Protein AF-A0A552AYK9-F1 (afdb_monomer_lite)

Radius of gyration: 13.11 Å; chains: 1; bounding box: 29×28×32 Å

Secondary structure (DSSP, 8-state):
-HHHHHHTTTT-EETTEEEEEEEEEETTEEEEEEEEEETTEEEEEEEEEE-S---HHHHHHHHHHTT---TTSPPP-------

Structure (mmCIF, N/CA/C/O backbone):
data_AF-A0A552AYK9-F1
#
_entry.id   AF-A0A552AYK9-F1
#
loop_
_atom_site.group_PDB
_atom_site.id
_atom_site.type_symbol
_atom_site.label_atom_id
_atom_site.label_alt_id
_atom_site.label_comp_id
_atom_site.label_asym_id
_atom_site.label_entity_id
_atom_site.label_seq_id
_atom_site.pdbx_PDB_ins_code
_atom_site.Cartn_x
_atom_site.Cartn_y
_atom_site.Cartn_z
_atom_site.occupancy
_atom_site.B_iso_or_equiv
_atom_site.auth_seq_id
_atom_site.auth_comp_id
_atom_site.auth_asym_id
_atom_site.auth_atom_id
_atom_site.pdbx_PDB_model_num
ATOM 1 N N . MET A 1 1 ? 13.282 -13.815 -6.294 1.00 79.38 1 MET A N 1
ATOM 2 C CA . MET A 1 1 ? 14.064 -13.140 -5.232 1.00 79.38 1 MET A CA 1
ATOM 3 C C . MET A 1 1 ? 13.258 -12.005 -4.608 1.00 79.38 1 MET A C 1
ATOM 5 O O . MET A 1 1 ? 13.066 -12.032 -3.401 1.00 79.38 1 MET A O 1
ATOM 9 N N . LEU A 1 2 ? 12.699 -11.091 -5.415 1.00 87.81 2 LEU A N 1
ATOM 10 C CA . LEU A 1 2 ? 11.851 -9.992 -4.935 1.00 87.81 2 LEU A CA 1
ATOM 11 C C . LEU A 1 2 ? 10.622 -10.453 -4.130 1.00 87.81 2 LEU A C 1
ATOM 13 O O . LEU A 1 2 ? 10.407 -9.940 -3.041 1.00 87.81 2 LEU A O 1
ATOM 17 N N . ASP A 1 3 ? 9.867 -11.454 -4.594 1.00 91.88 3 ASP A N 1
ATOM 18 C CA . ASP A 1 3 ? 8.720 -12.009 -3.851 1.00 91.88 3 ASP A CA 1
ATOM 19 C C . ASP A 1 3 ? 9.085 -12.465 -2.441 1.00 91.88 3 ASP A C 1
ATOM 21 O O . ASP A 1 3 ? 8.374 -12.176 -1.484 1.00 91.88 3 ASP A O 1
AT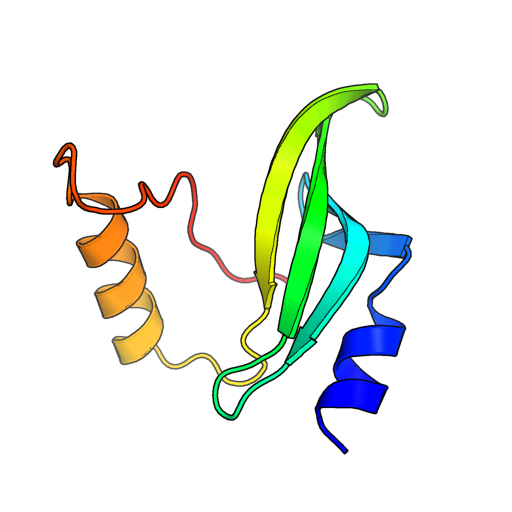OM 25 N N . GLN A 1 4 ? 10.213 -13.166 -2.305 1.00 92.44 4 GLN A N 1
ATOM 26 C CA . GLN A 1 4 ? 10.666 -13.659 -1.013 1.00 92.44 4 GLN A CA 1
ATOM 27 C C . GLN A 1 4 ? 11.077 -12.499 -0.107 1.00 92.44 4 GLN A C 1
ATOM 29 O O . GLN A 1 4 ? 10.693 -12.501 1.056 1.00 92.44 4 GLN A O 1
ATOM 34 N N . MET A 1 5 ? 11.772 -11.488 -0.644 1.00 92.00 5 MET A N 1
ATOM 35 C CA . MET A 1 5 ? 12.097 -10.267 0.099 1.00 92.00 5 MET A CA 1
ATOM 36 C C . MET A 1 5 ? 10.842 -9.526 0.566 1.00 92.00 5 MET A C 1
ATOM 38 O O . MET A 1 5 ? 10.736 -9.186 1.739 1.00 92.00 5 MET A O 1
ATOM 42 N N . MET A 1 6 ? 9.871 -9.324 -0.328 1.00 95.06 6 MET A N 1
ATOM 43 C CA . MET A 1 6 ? 8.617 -8.640 -0.010 1.00 95.06 6 MET A CA 1
ATOM 44 C C . MET A 1 6 ? 7.820 -9.406 1.039 1.00 95.06 6 MET A C 1
ATOM 46 O O . MET A 1 6 ? 7.317 -8.816 1.989 1.00 95.06 6 MET A O 1
ATOM 50 N N . LYS A 1 7 ? 7.771 -10.734 0.942 1.00 96.12 7 LYS A N 1
ATOM 51 C CA . LYS A 1 7 ? 7.080 -11.560 1.929 1.00 96.12 7 LYS A CA 1
ATOM 52 C C . LYS A 1 7 ? 7.656 -11.423 3.346 1.00 96.12 7 LYS A C 1
ATOM 54 O O . LYS A 1 7 ? 6.906 -11.590 4.299 1.00 96.12 7 LYS A O 1
ATOM 59 N N . MET A 1 8 ? 8.936 -11.066 3.513 1.00 95.44 8 MET A N 1
ATOM 60 C CA . MET A 1 8 ? 9.520 -10.804 4.843 1.00 95.44 8 MET A CA 1
ATOM 61 C C . MET A 1 8 ? 8.982 -9.526 5.505 1.00 95.44 8 MET A C 1
ATOM 63 O O . MET A 1 8 ? 9.128 -9.369 6.715 1.00 95.44 8 MET A O 1
ATOM 67 N N . LEU A 1 9 ? 8.377 -8.616 4.734 1.00 95.62 9 LEU A N 1
ATOM 68 C CA . LEU A 1 9 ? 7.740 -7.405 5.258 1.00 95.62 9 LEU A CA 1
ATOM 69 C C . LEU A 1 9 ? 6.328 -7.672 5.801 1.00 95.62 9 LEU A C 1
ATOM 71 O O . LEU A 1 9 ? 5.768 -6.820 6.488 1.00 95.62 9 LEU A O 1
ATOM 75 N N . GLU A 1 10 ? 5.742 -8.840 5.521 1.00 97.81 10 GLU A N 1
ATOM 76 C CA . GLU A 1 10 ? 4.448 -9.225 6.085 1.00 97.81 10 GLU A CA 1
ATOM 77 C C . GLU A 1 10 ? 4.510 -9.235 7.623 1.00 97.81 10 GLU A C 1
ATOM 79 O O . GLU A 1 10 ? 5.440 -9.754 8.236 1.00 97.81 10 GLU A O 1
ATOM 84 N N . GLY A 1 11 ? 3.515 -8.619 8.254 1.00 97.25 11 GLY A N 1
ATOM 85 C CA . GLY A 1 11 ? 3.416 -8.408 9.694 1.00 97.25 11 GLY A CA 1
ATOM 86 C C . GLY A 1 11 ? 4.155 -7.174 10.220 1.00 97.25 11 GLY A C 1
ATOM 87 O O . GLY A 1 11 ? 3.886 -6.773 11.355 1.00 97.25 11 GLY A O 1
ATOM 88 N N . GLN A 1 12 ? 5.037 -6.552 9.431 1.00 96.44 12 GLN A N 1
ATOM 89 C CA . GLN A 1 12 ? 5.771 -5.355 9.847 1.00 96.44 12 GLN A CA 1
ATOM 90 C C . GLN A 1 12 ? 4.889 -4.103 9.808 1.00 96.44 12 GLN A C 1
ATOM 92 O O . GLN A 1 12 ? 3.876 -4.043 9.106 1.00 96.44 12 GLN A O 1
ATOM 97 N N . GLN A 1 13 ? 5.291 -3.085 10.568 1.00 95.06 13 GLN A N 1
ATOM 98 C CA . GLN A 1 13 ? 4.670 -1.768 10.537 1.00 95.06 13 GLN A CA 1
ATOM 99 C C . GLN A 1 13 ? 5.589 -0.777 9.821 1.00 95.06 13 GLN A C 1
ATOM 101 O O . GLN A 1 13 ? 6.755 -0.652 10.183 1.00 95.06 13 GLN A O 1
ATOM 106 N N . ILE A 1 14 ? 5.046 -0.060 8.837 1.00 93.38 14 ILE A N 1
ATOM 107 C CA . ILE A 1 14 ? 5.721 1.016 8.108 1.00 93.38 14 ILE A CA 1
ATOM 108 C C . ILE A 1 14 ? 4.918 2.311 8.255 1.00 93.38 14 ILE A C 1
ATOM 110 O O . ILE A 1 14 ? 3.777 2.429 7.804 1.00 93.38 14 ILE A O 1
ATOM 114 N N . GLY A 1 15 ? 5.490 3.287 8.963 1.00 92.31 15 GLY A N 1
ATOM 115 C CA . GLY A 1 15 ? 4.756 4.487 9.369 1.00 92.31 15 GLY A CA 1
ATOM 116 C C . GLY A 1 15 ? 3.455 4.128 10.114 1.00 92.31 15 GLY A C 1
ATOM 117 O O . GLY A 1 15 ? 3.502 3.370 11.091 1.00 92.31 15 GLY A O 1
ATOM 118 N N . PRO A 1 16 ? 2.287 4.640 9.680 1.00 94.69 16 PRO A N 1
ATOM 119 C CA . PRO A 1 16 ? 1.007 4.298 10.289 1.00 94.69 16 PRO A CA 1
ATOM 120 C C . PRO A 1 16 ? 0.430 2.966 9.785 1.00 94.69 16 PRO A C 1
ATOM 122 O O . PRO A 1 16 ? -0.625 2.574 10.258 1.00 94.69 16 PRO A O 1
ATOM 125 N N . TYR A 1 17 ? 1.057 2.257 8.843 1.00 97.00 17 TYR A N 1
ATOM 126 C CA . TYR A 1 17 ? 0.453 1.080 8.212 1.00 97.00 17 TYR A CA 1
ATOM 127 C C . TYR A 1 17 ? 1.053 -0.228 8.720 1.00 97.00 17 TYR A C 1
ATOM 129 O O . TYR A 1 17 ? 2.267 -0.409 8.701 1.00 97.00 17 TYR A O 1
ATOM 137 N N . ARG A 1 18 ? 0.209 -1.184 9.107 1.00 97.62 18 ARG A N 1
ATOM 138 C CA . ARG A 1 18 ? 0.607 -2.568 9.392 1.00 97.62 18 ARG A CA 1
ATOM 139 C C . ARG A 1 18 ? 0.376 -3.438 8.159 1.00 97.62 18 ARG A C 1
ATOM 141 O O . ARG A 1 18 ? -0.754 -3.555 7.696 1.00 97.62 18 ARG A O 1
ATOM 148 N N . LEU A 1 19 ? 1.425 -4.073 7.641 1.00 98.00 19 LEU A N 1
ATOM 149 C CA . LEU A 1 19 ? 1.382 -4.905 6.434 1.00 98.00 19 LEU A CA 1
ATOM 150 C C . LEU A 1 19 ? 0.825 -6.302 6.741 1.00 98.00 19 LEU A C 1
ATOM 152 O O . LEU A 1 19 ? 1.574 -7.255 6.903 1.00 98.00 19 LEU A O 1
ATOM 156 N N . ASN A 1 20 ? -0.493 -6.443 6.848 1.00 98.25 20 ASN A N 1
ATOM 157 C CA . ASN A 1 20 ? -1.139 -7.666 7.339 1.00 98.25 20 ASN A CA 1
ATOM 158 C C . ASN A 1 20 ? -0.876 -8.917 6.491 1.00 98.25 20 ASN A C 1
ATOM 160 O O . ASN A 1 20 ? -0.676 -9.993 7.047 1.00 98.25 20 ASN A O 1
ATOM 164 N N . LYS A 1 21 ? -0.938 -8.797 5.160 1.00 98.44 21 LYS A N 1
ATOM 165 C CA . LYS A 1 21 ? -0.783 -9.936 4.246 1.00 98.44 21 LYS A CA 1
ATOM 166 C C . LYS A 1 21 ? -0.160 -9.509 2.924 1.00 98.44 21 LYS A C 1
ATOM 168 O O . LYS A 1 21 ? -0.672 -8.610 2.261 1.00 98.44 21 LYS A O 1
ATOM 173 N N . PHE A 1 22 ? 0.887 -10.198 2.496 1.00 98.19 22 PHE A N 1
ATOM 174 C CA . PHE A 1 22 ? 1.465 -10.073 1.168 1.00 98.19 22 PHE A CA 1
ATOM 175 C C . PHE A 1 22 ? 0.523 -10.680 0.120 1.00 98.19 22 PHE A C 1
ATOM 177 O O . PHE A 1 22 ? 0.083 -11.826 0.237 1.00 98.19 22 PHE A O 1
ATOM 184 N N . LEU A 1 23 ? 0.192 -9.897 -0.907 1.00 97.81 23 LEU A N 1
ATOM 185 C CA . LEU A 1 23 ? -0.730 -10.298 -1.973 1.00 97.81 23 LEU A CA 1
ATOM 186 C C . LEU A 1 23 ? 0.003 -10.775 -3.228 1.00 97.81 23 LEU A C 1
ATOM 188 O O . LEU A 1 23 ? -0.505 -11.631 -3.947 1.00 97.81 23 LEU A O 1
ATOM 192 N N . GLY A 1 24 ? 1.191 -10.234 -3.485 1.00 96.56 24 GLY A N 1
ATOM 193 C CA . GLY A 1 24 ? 2.017 -10.596 -4.629 1.00 96.56 24 GLY A CA 1
ATOM 194 C C . GLY A 1 24 ? 3.013 -9.500 -4.980 1.00 96.56 24 GLY A C 1
ATOM 195 O O . GLY A 1 24 ? 2.904 -8.365 -4.509 1.00 96.56 24 GLY A O 1
ATOM 196 N N . ALA A 1 25 ? 3.991 -9.837 -5.813 1.00 95.75 25 ALA A N 1
ATOM 197 C CA . ALA A 1 25 ? 4.958 -8.886 -6.338 1.00 95.75 25 ALA A CA 1
ATOM 198 C C . ALA A 1 25 ? 5.045 -8.972 -7.864 1.00 95.75 25 ALA A C 1
ATOM 200 O O . ALA A 1 25 ? 4.692 -9.971 -8.487 1.00 95.75 25 ALA A O 1
ATOM 201 N N . GLY A 1 26 ? 5.507 -7.878 -8.461 1.00 89.62 26 GLY A N 1
ATOM 202 C CA . GLY A 1 26 ? 5.898 -7.800 -9.864 1.00 89.62 26 GLY A CA 1
ATOM 203 C C . GLY A 1 26 ? 7.206 -7.025 -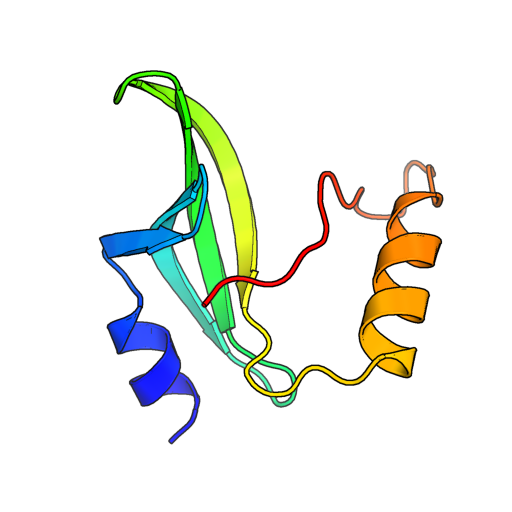9.994 1.00 89.62 26 GLY A C 1
ATOM 204 O O . GLY A 1 26 ? 7.809 -6.654 -8.989 1.00 89.62 26 GLY A O 1
ATOM 205 N N . GLY A 1 27 ? 7.624 -6.705 -11.221 1.00 86.00 27 GLY A N 1
ATOM 206 C CA . GLY A 1 27 ? 8.906 -6.023 -11.483 1.00 86.00 27 GLY A CA 1
ATOM 207 C C . GLY A 1 27 ? 9.100 -4.660 -10.796 1.00 86.00 27 GLY A C 1
ATOM 208 O O . GLY A 1 27 ? 10.204 -4.137 -10.789 1.00 86.00 27 GLY A O 1
ATOM 209 N N . PHE A 1 28 ? 8.050 -4.099 -10.190 1.00 85.56 28 PHE A N 1
ATOM 210 C CA . PHE A 1 28 ? 8.047 -2.779 -9.555 1.00 85.56 28 PHE A CA 1
ATOM 211 C C . PHE A 1 28 ? 7.822 -2.823 -8.037 1.00 85.56 28 PHE A C 1
ATOM 213 O O . PHE A 1 28 ? 7.541 -1.786 -7.444 1.00 85.56 28 PHE A O 1
ATOM 220 N N . GLY A 1 29 ? 7.875 -4.002 -7.410 1.00 92.75 29 GLY A N 1
ATOM 221 C CA . GLY A 1 29 ? 7.711 -4.154 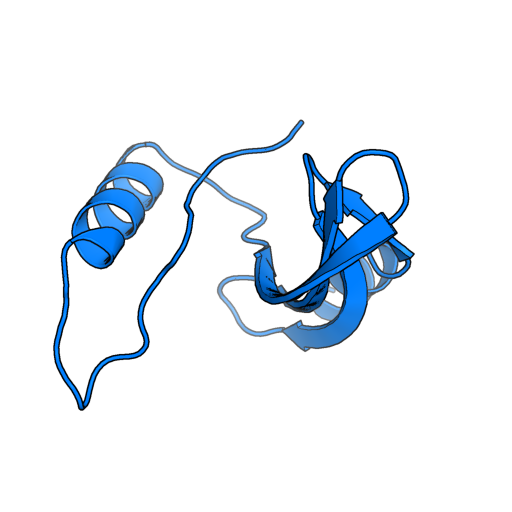-5.963 1.00 92.75 29 GLY A CA 1
ATOM 222 C C . GLY A 1 29 ? 6.558 -5.066 -5.545 1.00 92.75 29 GLY A C 1
ATOM 223 O O . GLY A 1 29 ? 5.980 -5.778 -6.370 1.00 92.75 29 GLY A O 1
ATOM 224 N N . GLY A 1 30 ? 6.251 -5.055 -4.248 1.00 95.88 30 GLY A N 1
ATOM 225 C CA . GLY A 1 30 ? 5.262 -5.927 -3.610 1.00 95.88 30 GLY A CA 1
ATOM 226 C C . GLY A 1 30 ? 4.012 -5.180 -3.161 1.00 95.88 30 GLY A C 1
ATOM 227 O O . GLY A 1 30 ? 4.099 -4.037 -2.724 1.00 95.88 30 GLY A O 1
ATOM 228 N N . VAL A 1 31 ? 2.850 -5.825 -3.255 1.00 97.25 31 VAL A N 1
ATOM 229 C CA . VAL A 1 31 ? 1.566 -5.292 -2.782 1.00 97.25 31 VAL A CA 1
ATOM 230 C C . VAL A 1 31 ? 1.107 -6.063 -1.551 1.00 97.25 31 VAL A C 1
ATOM 232 O O . VAL A 1 31 ? 1.180 -7.293 -1.507 1.00 97.25 31 VAL A O 1
ATOM 235 N N . PHE A 1 32 ? 0.600 -5.332 -0.566 1.00 98.44 32 PHE A N 1
ATOM 236 C CA . PHE A 1 32 ? 0.134 -5.850 0.710 1.00 98.44 32 PHE A CA 1
ATOM 237 C C . PHE A 1 32 ? -1.296 -5.391 0.976 1.00 98.44 32 PHE A C 1
ATOM 239 O O . PHE A 1 32 ? -1.643 -4.239 0.717 1.00 98.44 32 PHE A O 1
ATOM 246 N N . HIS A 1 33 ? -2.097 -6.286 1.542 1.00 98.44 33 HIS A N 1
ATOM 247 C CA . HIS A 1 33 ? -3.272 -5.922 2.318 1.00 98.44 33 HIS A CA 1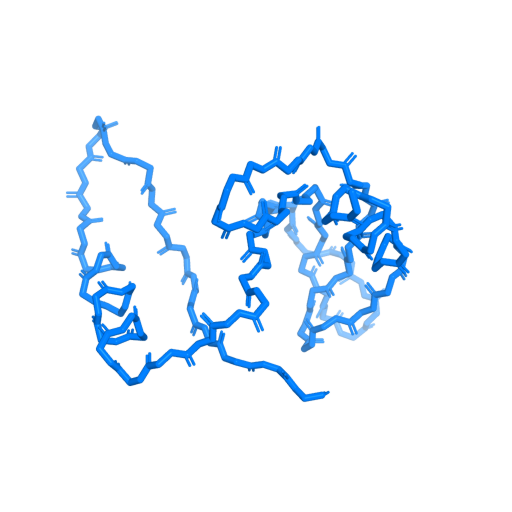
ATOM 248 C C . HIS A 1 33 ? -2.791 -5.441 3.686 1.00 98.44 33 HIS A C 1
ATOM 250 O O . HIS A 1 33 ? -2.037 -6.156 4.353 1.00 98.44 33 HIS A O 1
ATOM 256 N N . ALA A 1 34 ? -3.185 -4.238 4.084 1.00 98.38 34 ALA A N 1
ATOM 257 C CA . ALA A 1 34 ? -2.655 -3.556 5.252 1.00 98.38 34 ALA A CA 1
ATOM 258 C C . ALA A 1 34 ? -3.749 -2.805 6.015 1.00 98.38 34 ALA A C 1
ATOM 260 O O . ALA A 1 34 ? -4.771 -2.439 5.443 1.00 98.38 34 ALA A O 1
ATOM 261 N N . SER A 1 35 ? -3.493 -2.526 7.290 1.00 98.00 35 SER A N 1
ATOM 262 C CA . SER A 1 35 ? -4.329 -1.647 8.109 1.00 98.00 35 SER A CA 1
ATOM 263 C C . SER A 1 35 ? -3.612 -0.327 8.345 1.00 98.00 35 SER A C 1
ATOM 265 O O . SER A 1 35 ? -2.446 -0.329 8.737 1.00 98.00 35 SER A O 1
ATOM 267 N N . GLU A 1 36 ? -4.303 0.793 8.183 1.00 97.06 36 GLU A N 1
ATOM 268 C CA . GLU A 1 36 ? -3.900 2.055 8.797 1.00 97.06 36 GLU A CA 1
ATOM 269 C C . GLU A 1 36 ? -4.190 2.003 10.302 1.00 97.06 36 GLU A C 1
ATOM 271 O O . GLU A 1 36 ? -5.289 1.648 10.730 1.00 97.06 36 GLU A O 1
ATOM 276 N N . MET A 1 37 ? -3.190 2.346 11.107 1.00 96.44 37 MET A N 1
ATOM 277 C CA . MET A 1 37 ? -3.176 2.219 12.556 1.00 96.44 37 MET A CA 1
ATOM 278 C C . MET A 1 37 ? -3.117 3.601 13.207 1.00 96.44 37 MET A C 1
ATOM 280 O O . MET A 1 37 ? -2.185 4.374 12.988 1.00 96.44 37 MET A O 1
ATOM 284 N N . VAL A 1 38 ? -4.060 3.879 14.105 1.00 94.88 38 VAL A N 1
ATOM 285 C CA . VAL A 1 38 ? -4.051 5.067 14.968 1.00 94.88 38 VAL A CA 1
ATOM 286 C C . VAL A 1 38 ? -4.099 4.603 16.417 1.00 94.88 38 VAL A C 1
ATOM 288 O O . VAL A 1 38 ? -5.042 3.931 16.827 1.00 94.88 38 VAL A O 1
ATOM 291 N N . ARG A 1 39 ? -3.075 4.948 17.211 1.00 91.38 39 ARG A N 1
ATOM 292 C CA . ARG A 1 39 ? -2.959 4.543 18.631 1.00 91.38 39 ARG A CA 1
ATOM 293 C C . ARG A 1 39 ? -3.159 3.027 18.845 1.00 91.38 39 ARG A C 1
ATOM 295 O O . ARG A 1 39 ? -3.833 2.624 19.786 1.00 91.38 39 ARG A O 1
ATOM 302 N N . ASN A 1 40 ? -2.568 2.204 17.974 1.00 88.06 40 ASN A N 1
ATOM 303 C CA . ASN A 1 40 ? -2.682 0.735 17.943 1.00 88.06 40 ASN A CA 1
ATOM 304 C C . ASN A 1 40 ? -4.068 0.164 17.591 1.00 88.06 40 ASN A C 1
ATOM 306 O O . ASN A 1 40 ? -4.269 -1.044 17.701 1.00 88.06 40 ASN A O 1
ATOM 310 N N . THR A 1 41 ? -4.988 0.987 17.093 1.00 92.75 41 THR A N 1
ATOM 311 C CA . THR A 1 41 ? -6.285 0.541 16.571 1.00 92.75 41 THR A CA 1
ATOM 312 C C . THR A 1 41 ? -6.293 0.652 15.049 1.00 92.75 41 THR A C 1
ATOM 314 O O . THR A 1 41 ? -5.903 1.694 14.521 1.00 92.75 41 THR A O 1
ATOM 317 N N . SER A 1 42 ? -6.734 -0.400 14.346 1.00 94.31 42 SER A N 1
ATOM 318 C CA . SER A 1 42 ? -6.977 -0.326 12.896 1.00 94.31 42 SER A CA 1
ATOM 319 C C . SER A 1 42 ? -8.172 0.587 12.628 1.00 94.31 42 SER A C 1
ATOM 321 O O . SER A 1 42 ? -9.233 0.410 13.230 1.00 94.31 42 SER A O 1
ATOM 323 N N . VAL A 1 43 ? -7.988 1.574 11.753 1.00 95.56 43 VAL A N 1
ATOM 324 C CA . VAL A 1 43 ? -9.034 2.538 11.374 1.00 95.56 43 VAL A CA 1
ATOM 325 C C . VAL A 1 43 ? -9.493 2.377 9.928 1.00 95.56 43 VAL A C 1
ATOM 327 O O . VAL A 1 43 ? -10.613 2.768 9.605 1.00 95.56 43 VAL A O 1
ATOM 330 N N . GLN A 1 44 ? -8.661 1.789 9.065 1.00 95.50 44 GLN A N 1
ATOM 331 C CA . GLN A 1 44 ? -8.969 1.594 7.653 1.00 95.50 44 GLN A CA 1
ATOM 332 C C . GLN A 1 44 ? -8.130 0.453 7.067 1.00 95.50 44 GLN A C 1
ATOM 334 O O . GLN A 1 44 ? -6.922 0.402 7.283 1.00 95.50 44 GLN A O 1
ATOM 339 N N . GLU A 1 45 ? -8.744 -0.421 6.267 1.00 97.44 45 GLU A N 1
ATOM 340 C CA . GLU A 1 45 ? -7.997 -1.370 5.433 1.00 97.44 45 GLU A CA 1
ATOM 341 C C . GLU A 1 45 ? -7.598 -0.711 4.107 1.00 97.44 45 GLU A C 1
ATOM 343 O O . GLU A 1 45 ? -8.401 -0.038 3.452 1.00 97.44 45 GLU A O 1
ATOM 348 N N . VAL A 1 46 ? -6.347 -0.912 3.703 1.00 97.12 46 VAL A N 1
ATOM 349 C CA . VAL A 1 46 ? -5.731 -0.299 2.526 1.00 97.12 46 VAL A CA 1
ATOM 350 C C . VAL A 1 46 ? -4.853 -1.301 1.779 1.00 97.12 46 VAL A C 1
ATOM 352 O O . VAL A 1 46 ? -4.370 -2.290 2.334 1.00 97.12 46 VAL A O 1
ATOM 355 N N . ALA A 1 47 ? -4.612 -1.026 0.499 1.00 97.62 47 ALA A N 1
ATOM 356 C CA . ALA A 1 47 ? -3.548 -1.677 -0.250 1.00 97.62 47 ALA A CA 1
ATOM 357 C C . ALA A 1 47 ? -2.289 -0.805 -0.195 1.00 97.62 47 ALA A C 1
ATOM 359 O O . ALA A 1 47 ? -2.339 0.370 -0.558 1.00 97.62 47 ALA A O 1
ATOM 360 N N . ILE A 1 48 ? -1.158 -1.381 0.214 1.00 96.88 48 ILE A N 1
ATOM 361 C CA . ILE A 1 48 ? 0.142 -0.702 0.195 1.00 96.88 48 ILE A CA 1
ATOM 362 C C . ILE A 1 48 ? 1.045 -1.384 -0.821 1.00 96.88 48 ILE A C 1
ATOM 364 O O . ILE A 1 48 ? 1.251 -2.595 -0.760 1.00 96.88 48 ILE A O 1
ATOM 368 N N . LYS A 1 49 ? 1.598 -0.605 -1.754 1.00 95.50 49 LYS A N 1
ATOM 369 C CA . LYS A 1 49 ? 2.624 -1.069 -2.688 1.00 95.50 49 LYS A CA 1
ATOM 370 C C . LYS A 1 49 ? 3.990 -0.577 -2.222 1.00 95.50 49 LYS A C 1
ATOM 372 O O . LYS A 1 49 ? 4.258 0.619 -2.272 1.00 95.50 49 LYS A O 1
ATOM 377 N N . VAL A 1 50 ? 4.844 -1.501 -1.795 1.00 94.38 50 VAL A N 1
ATOM 378 C CA . VAL A 1 50 ? 6.233 -1.225 -1.412 1.00 94.38 50 VAL A CA 1
ATOM 379 C C . VAL A 1 50 ? 7.115 -1.329 -2.648 1.00 94.38 50 VAL A C 1
ATOM 381 O O . VAL A 1 50 ? 7.132 -2.362 -3.323 1.00 94.38 50 VAL A O 1
ATOM 384 N N . ILE A 1 51 ? 7.859 -0.263 -2.929 1.00 91.69 51 ILE A N 1
ATOM 385 C CA . ILE A 1 51 ? 8.776 -0.157 -4.064 1.00 91.69 51 ILE A CA 1
ATOM 386 C C . ILE A 1 51 ? 10.199 -0.091 -3.482 1.00 91.69 51 ILE A C 1
ATOM 388 O O . ILE A 1 51 ? 10.484 0.846 -2.746 1.00 91.69 51 ILE A O 1
ATOM 392 N N . PRO A 1 52 ? 11.077 -1.074 -3.755 1.00 85.75 52 PRO A N 1
ATOM 393 C CA . PRO A 1 52 ? 12.385 -1.186 -3.095 1.00 85.75 52 PRO A CA 1
ATOM 394 C C . PRO A 1 52 ? 13.420 -0.167 -3.593 1.00 85.75 52 PRO A C 1
ATOM 396 O O . PRO A 1 52 ? 14.404 0.084 -2.910 1.00 85.75 52 PRO A O 1
ATOM 399 N N . GLU A 1 53 ? 13.207 0.409 -4.777 1.00 79.19 53 GLU A N 1
ATOM 400 C CA . GLU A 1 53 ? 14.069 1.437 -5.360 1.00 79.19 53 GLU A CA 1
ATOM 401 C C . GLU A 1 53 ? 13.251 2.706 -5.599 1.00 79.19 53 GLU A C 1
ATOM 403 O O . GLU A 1 53 ? 12.483 2.782 -6.573 1.00 79.19 53 GLU A O 1
ATOM 408 N N . SER A 1 54 ? 13.426 3.700 -4.730 1.00 70.38 54 SER A N 1
ATOM 409 C CA . SER A 1 54 ? 12.945 5.056 -4.965 1.00 70.38 54 SER A CA 1
ATOM 410 C C . SER A 1 54 ? 14.014 5.880 -5.687 1.00 70.38 54 SER A C 1
ATOM 412 O O . SER A 1 54 ? 15.216 5.729 -5.484 1.00 70.38 54 SER A O 1
ATOM 414 N N . SER A 1 55 ? 13.550 6.729 -6.594 1.00 78.38 55 SER A N 1
ATOM 415 C CA . SER A 1 55 ? 14.293 7.876 -7.103 1.00 78.38 55 SER A CA 1
ATOM 416 C C . SER A 1 55 ? 13.373 9.083 -6.989 1.00 78.38 55 SER A C 1
ATOM 418 O O . SER A 1 55 ? 12.146 8.916 -6.991 1.00 78.38 55 SER A O 1
ATOM 420 N N . ASP A 1 56 ? 13.940 10.285 -6.929 1.00 83.06 56 ASP A N 1
ATOM 421 C CA . ASP A 1 56 ? 13.155 11.520 -6.839 1.00 83.06 56 ASP A CA 1
ATOM 422 C C . ASP A 1 56 ? 12.112 11.607 -7.965 1.00 83.06 56 ASP A C 1
ATOM 424 O O . ASP A 1 56 ? 10.948 11.913 -7.713 1.00 83.06 56 ASP A O 1
ATOM 428 N N . ASP A 1 57 ? 12.483 11.212 -9.186 1.00 85.31 57 ASP A N 1
ATOM 429 C CA . ASP A 1 57 ? 11.574 11.174 -10.338 1.00 85.31 57 ASP A CA 1
ATOM 430 C C . ASP A 1 57 ? 10.354 10.267 -10.099 1.00 85.31 57 ASP A C 1
ATOM 432 O O . ASP A 1 57 ? 9.218 10.662 -10.375 1.00 85.31 57 ASP A O 1
ATOM 436 N N . LYS A 1 58 ? 10.559 9.071 -9.526 1.00 83.56 58 LYS A N 1
ATOM 437 C CA . LYS A 1 58 ? 9.467 8.136 -9.199 1.00 83.56 58 LYS A CA 1
ATOM 438 C C . LYS A 1 58 ? 8.568 8.695 -8.097 1.00 83.56 58 LYS A C 1
ATOM 440 O O . LYS A 1 58 ? 7.350 8.535 -8.156 1.00 83.56 58 LYS A O 1
ATOM 445 N N . LEU A 1 59 ? 9.140 9.354 -7.088 1.00 85.75 59 LEU A N 1
ATOM 446 C CA . LEU A 1 59 ? 8.362 9.983 -6.016 1.00 85.75 59 LEU A CA 1
ATOM 447 C C . LEU A 1 59 ? 7.521 11.145 -6.544 1.00 85.75 59 LEU A C 1
ATOM 449 O O . LEU A 1 59 ? 6.355 11.280 -6.163 1.00 85.75 59 LEU A O 1
ATOM 453 N N . ILE A 1 60 ? 8.077 11.957 -7.445 1.00 89.12 60 ILE A N 1
ATOM 454 C CA . ILE A 1 60 ? 7.361 13.045 -8.117 1.00 89.12 60 ILE A CA 1
ATOM 455 C C . ILE A 1 60 ? 6.203 12.485 -8.948 1.00 89.12 60 ILE A C 1
ATOM 457 O O . ILE A 1 60 ? 5.081 12.991 -8.851 1.00 89.12 60 ILE A O 1
ATOM 461 N N . GLU A 1 61 ? 6.439 11.425 -9.725 1.00 86.94 61 GLU A N 1
ATOM 462 C CA . GLU A 1 61 ? 5.400 10.753 -10.510 1.00 86.94 61 GLU A CA 1
ATOM 463 C C . GLU A 1 61 ? 4.256 10.255 -9.614 1.00 86.94 61 GLU A C 1
ATOM 465 O O . GLU A 1 61 ? 3.095 10.601 -9.843 1.00 86.94 61 GLU A O 1
ATOM 470 N N . LEU A 1 62 ? 4.571 9.524 -8.540 1.00 88.50 62 LEU A N 1
ATOM 471 C CA . LEU A 1 62 ? 3.574 9.019 -7.591 1.00 88.50 62 LEU A CA 1
ATOM 472 C C . LEU A 1 62 ? 2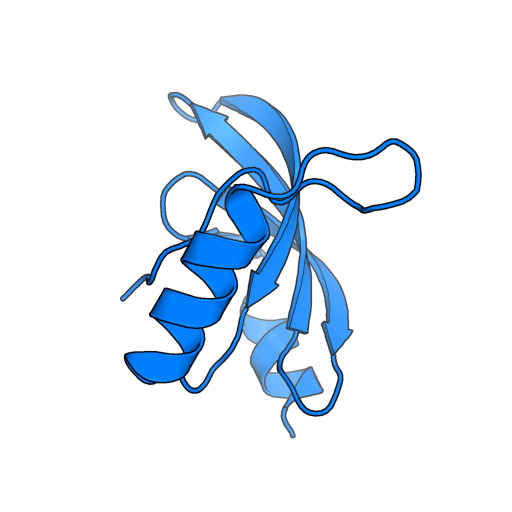.814 10.157 -6.896 1.00 88.50 62 LEU A C 1
ATOM 474 O O . LEU A 1 62 ? 1.591 10.098 -6.742 1.00 88.50 62 LEU A O 1
ATOM 478 N N . THR A 1 63 ? 3.514 11.228 -6.521 1.00 89.81 63 THR A N 1
ATOM 479 C CA . THR A 1 63 ? 2.903 12.416 -5.911 1.00 89.81 63 THR A CA 1
ATOM 480 C C . THR A 1 63 ? 1.916 13.087 -6.864 1.00 89.81 63 THR A C 1
ATOM 482 O O . THR A 1 63 ? 0.846 13.530 -6.441 1.00 89.81 63 THR A O 1
ATOM 485 N N . ASN A 1 64 ? 2.235 13.146 -8.158 1.00 90.00 64 ASN A N 1
ATOM 486 C CA . ASN A 1 64 ? 1.321 13.662 -9.172 1.00 90.00 64 ASN A CA 1
ATOM 487 C C . ASN A 1 64 ? 0.149 12.710 -9.431 1.00 90.00 64 ASN A C 1
ATOM 489 O O . ASN A 1 64 ? -0.980 13.182 -9.547 1.00 90.00 64 ASN A O 1
ATOM 493 N N . ALA A 1 65 ? 0.376 11.394 -9.436 1.00 88.19 65 ALA A N 1
ATOM 494 C CA . ALA A 1 65 ? -0.687 10.400 -9.581 1.00 88.19 65 ALA A CA 1
ATOM 495 C C . ALA A 1 65 ? -1.742 10.514 -8.465 1.00 88.19 65 ALA A C 1
ATOM 497 O O . ALA A 1 65 ? -2.929 10.323 -8.714 1.00 88.19 65 ALA A O 1
ATOM 498 N N . ARG A 1 66 ? -1.341 10.930 -7.255 1.00 91.50 66 ARG A N 1
ATOM 499 C CA . ARG A 1 66 ? -2.251 11.204 -6.127 1.00 91.50 66 ARG A CA 1
ATOM 500 C C . ARG A 1 66 ? -3.281 12.303 -6.407 1.00 91.50 66 ARG A C 1
ATOM 502 O O . ARG A 1 66 ? -4.324 12.338 -5.762 1.00 91.50 66 ARG A O 1
ATOM 509 N N . LYS A 1 67 ? -2.989 13.214 -7.339 1.00 92.12 67 LYS A N 1
ATOM 510 C CA . LYS A 1 67 ? -3.895 14.306 -7.729 1.00 92.12 67 LYS A CA 1
ATOM 511 C C . LYS A 1 67 ? -4.989 13.838 -8.693 1.00 92.12 67 LYS A C 1
ATOM 513 O O . LYS A 1 67 ? -5.914 14.597 -8.960 1.00 92.12 67 LYS A O 1
ATOM 518 N N . LEU A 1 68 ? -4.871 12.629 -9.248 1.00 92.00 68 LEU A N 1
ATOM 519 C CA . LEU A 1 68 ? -5.850 12.083 -10.180 1.00 92.00 68 LEU A CA 1
ATOM 520 C C . LEU A 1 68 ? -7.079 11.592 -9.413 1.00 92.00 68 LEU A C 1
ATOM 522 O O . LEU A 1 68 ? -7.003 10.661 -8.613 1.00 92.00 68 LEU A O 1
ATOM 526 N N . GLU A 1 69 ? -8.227 12.199 -9.700 1.00 92.88 69 GLU A N 1
ATOM 527 C CA . GLU A 1 69 ? -9.519 11.798 -9.151 1.00 92.88 69 GLU A CA 1
ATOM 528 C C . GLU A 1 69 ? -10.502 11.558 -10.298 1.00 92.88 69 GLU A C 1
ATOM 530 O O . GLU A 1 69 ? -10.966 12.487 -10.957 1.00 92.88 69 GLU A O 1
ATOM 535 N N . HIS A 1 70 ? -10.786 10.286 -10.572 1.00 95.50 70 HIS A N 1
ATOM 536 C CA . HIS A 1 70 ? -11.706 9.873 -11.626 1.00 95.50 70 HIS A CA 1
ATOM 537 C C . HIS A 1 70 ? -12.315 8.510 -11.283 1.00 95.50 70 HIS A C 1
ATOM 539 O O . HIS A 1 70 ? -11.626 7.655 -10.735 1.00 95.50 70 HIS A O 1
ATOM 545 N N . SER A 1 71 ? -13.579 8.265 -1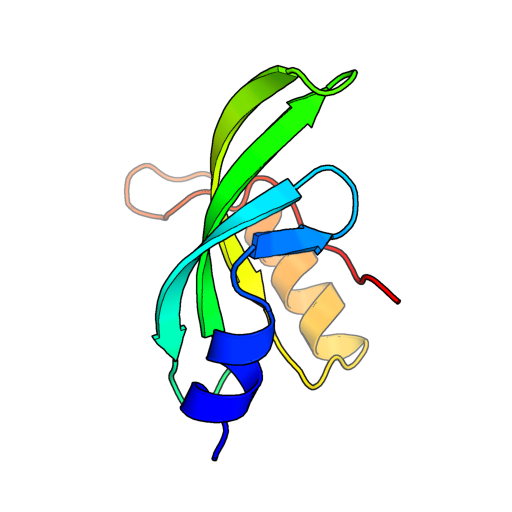1.639 1.00 96.25 71 SER A N 1
ATOM 546 C CA . SER A 1 71 ? -14.301 7.027 -11.282 1.00 96.25 71 SER A CA 1
ATOM 547 C C . SER A 1 71 ? -13.654 5.743 -11.818 1.00 96.25 71 SER A C 1
ATOM 549 O O . SER A 1 71 ? -13.771 4.689 -11.202 1.00 96.25 71 SER A O 1
ATOM 551 N N . ASN A 1 72 ? -12.954 5.842 -12.949 1.00 96.75 72 ASN A N 1
ATOM 552 C CA . ASN A 1 72 ? -12.249 4.726 -13.593 1.00 96.75 72 ASN A CA 1
ATOM 553 C C . ASN A 1 72 ? -10.755 4.639 -13.226 1.00 96.75 72 ASN A C 1
ATOM 555 O O . ASN A 1 72 ? -10.031 3.851 -13.830 1.00 96.75 72 ASN A O 1
ATOM 559 N N . LEU A 1 73 ? -10.273 5.464 -12.292 1.00 93.31 73 LEU A N 1
ATOM 560 C CA . LEU A 1 73 ? -8.895 5.423 -11.803 1.00 93.31 73 LEU A CA 1
ATOM 561 C C . LEU A 1 73 ? -8.896 5.096 -10.313 1.00 93.31 73 LEU A C 1
ATOM 563 O O . LEU A 1 73 ? -9.639 5.685 -9.531 1.00 93.31 73 LEU A O 1
ATOM 567 N N . ILE A 1 74 ? -8.036 4.163 -9.908 1.00 92.88 74 ILE A N 1
ATOM 568 C CA . ILE A 1 74 ? -7.856 3.864 -8.488 1.00 92.88 74 ILE A CA 1
ATOM 569 C C . ILE A 1 74 ? -7.212 5.079 -7.823 1.00 92.88 74 ILE A C 1
ATOM 571 O O . ILE A 1 74 ? -6.165 5.559 -8.261 1.00 92.88 74 ILE A O 1
ATOM 575 N N . LYS A 1 75 ? -7.832 5.557 -6.744 1.00 91.38 75 LYS A N 1
ATOM 576 C CA . LYS A 1 75 ? -7.311 6.670 -5.956 1.00 91.38 75 LYS A CA 1
ATOM 577 C C . LYS A 1 75 ? -6.085 6.229 -5.159 1.00 91.38 75 LYS A C 1
ATOM 579 O O . LYS A 1 75 ? -6.153 5.273 -4.389 1.00 91.38 75 LYS A O 1
ATOM 584 N N . ALA A 1 76 ? -4.987 6.967 -5.286 1.00 92.81 76 ALA A N 1
ATOM 585 C CA . ALA A 1 76 ? -3.876 6.868 -4.348 1.00 92.81 76 ALA A CA 1
ATOM 586 C C . ALA A 1 76 ? -4.165 7.765 -3.134 1.00 92.81 76 ALA A C 1
ATOM 588 O O . ALA A 1 76 ? -4.311 8.978 -3.271 1.00 92.81 76 ALA A O 1
ATOM 589 N N . TYR A 1 77 ? -4.273 7.177 -1.942 1.00 91.19 77 TYR A N 1
ATOM 590 C CA . TYR A 1 77 ? -4.559 7.932 -0.715 1.00 91.19 77 TYR A CA 1
ATOM 591 C C . TYR A 1 77 ? -3.317 8.638 -0.163 1.00 91.19 77 TYR A C 1
ATOM 593 O O . TYR A 1 77 ? -3.391 9.792 0.261 1.00 91.19 77 TYR A O 1
ATOM 601 N N . SER A 1 78 ? -2.168 7.962 -0.210 1.00 90.75 78 SER A N 1
ATOM 602 C CA . SER A 1 78 ? -0.897 8.454 0.313 1.00 90.75 78 SER A CA 1
ATOM 603 C C . SER A 1 78 ? 0.277 7.945 -0.522 1.00 90.75 78 SER A C 1
ATOM 605 O O . SER A 1 78 ? 0.178 6.917 -1.191 1.00 90.75 78 SER A O 1
ATOM 607 N N . VAL A 1 79 ? 1.376 8.695 -0.479 1.00 91.38 79 VAL A N 1
ATOM 608 C CA . VAL A 1 79 ? 2.673 8.384 -1.086 1.00 91.38 79 VAL A CA 1
ATOM 609 C C . VAL A 1 79 ? 3.739 8.856 -0.107 1.00 91.38 79 VAL A C 1
ATOM 611 O O . VAL A 1 79 ? 3.593 9.923 0.489 1.00 91.38 79 VAL A O 1
ATOM 614 N N . GLY A 1 80 ? 4.803 8.079 0.052 1.00 89.06 80 GLY A N 1
ATOM 615 C CA . GLY A 1 80 ? 5.929 8.460 0.888 1.00 89.06 80 GLY A CA 1
ATOM 616 C C . GLY A 1 80 ? 7.027 7.413 0.878 1.00 89.06 80 GLY A C 1
ATOM 617 O O . GLY A 1 80 ? 6.897 6.355 0.261 1.00 89.06 80 GLY A O 1
ATOM 618 N N . GLU A 1 81 ? 8.090 7.733 1.597 1.00 88.50 81 GLU A N 1
ATOM 619 C CA . GLU A 1 81 ? 9.204 6.839 1.877 1.00 88.50 81 GLU A CA 1
ATOM 620 C C . GLU A 1 81 ? 9.164 6.421 3.347 1.00 88.50 81 GLU A C 1
ATOM 622 O O . GLU A 1 81 ? 8.597 7.112 4.197 1.00 88.50 81 GLU A O 1
ATOM 627 N N . PHE A 1 82 ? 9.762 5.275 3.646 1.00 83.38 82 PHE A N 1
ATOM 628 C CA . PHE A 1 82 ? 9.963 4.796 5.006 1.00 83.38 82 PHE A CA 1
ATOM 629 C C . PHE A 1 82 ? 11.388 4.254 5.113 1.00 83.38 82 PHE A C 1
ATOM 631 O O . PHE A 1 82 ? 11.925 3.739 4.132 1.00 83.38 82 PHE A O 1
ATOM 638 N N . THR A 1 83 ? 12.006 4.425 6.278 1.00 65.81 83 THR A N 1
ATOM 639 C CA . THR A 1 83 ? 13.371 3.967 6.576 1.00 65.81 83 THR A CA 1
ATOM 640 C C . THR A 1 83 ? 13.334 2.830 7.583 1.00 65.81 83 THR A C 1
ATOM 642 O O . THR A 1 83 ? 12.439 2.865 8.460 1.00 65.81 83 THR A O 1
#

Foldseek 3Di:
DQFVVQQVQAQPDFVQKGQPAWPGDDPFATKGFIFRHDPNDGDDTDIDGDGPDDDPVVQVVVVVQQVDDDPPDDHDPDGDDGD

Sequence (83 aa):
MLDQMMKMLEGQQIGPYRLNKFLGAGGFGGVFHASEMVRNTSVQEVAIKVIPESSDDKLIELTNARKLEHSNLIKAYSVGEFT

pLDDT: mean 92.03, std 6.14, range [65.81, 98.44]